Pr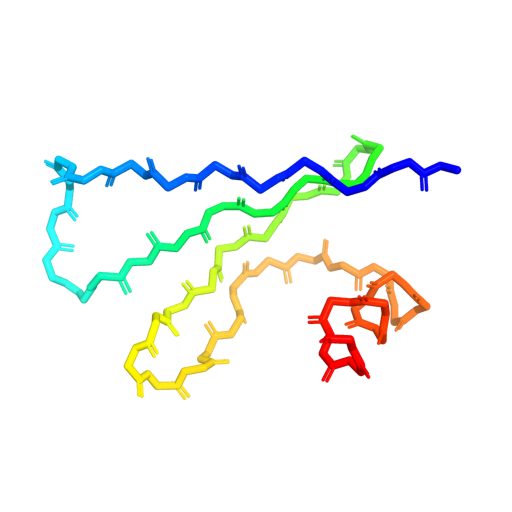otein AF-A0A496QR24-F1 (afdb_monomer_lite)

Secondary structure (DSSP, 8-state):
-PPEEEE-TTS-SSPEEEEEETTEEEEEETTT--EEE---HHHHHHHH--

Radius of gyration: 10.67 Å; chains: 1; bounding box: 24×19×30 Å

pLDDT: mean 73.8, std 9.38, range [48.72, 85.38]

Foldseek 3Di:
DDKDKAQDPPDDPPGWIWIDDPPWIWIARPPPRDIDGDDDPVVVCVVPVD

Sequence (50 aa):
MGIVIGIFPREHPPPHFHAVYGEYQVIVEIQSGVVHGDFPKRALRHILEE

Structure (mmCIF, N/CA/C/O backbone):
data_AF-A0A496QR24-F1
#
_entry.id   AF-A0A496QR24-F1
#
loop_
_atom_site.group_PDB
_atom_site.id
_atom_site.type_symbol
_atom_site.label_atom_id
_atom_site.label_alt_id
_atom_site.label_comp_id
_atom_site.label_asym_id
_atom_site.label_entity_id
_atom_site.label_seq_id
_atom_site.pdbx_PDB_ins_code
_atom_site.Cartn_x
_atom_site.Cartn_y
_atom_site.Cartn_z
_atom_site.occupancy
_atom_site.B_iso_or_equiv
_atom_site.auth_seq_id
_atom_site.auth_comp_id
_atom_site.auth_asym_i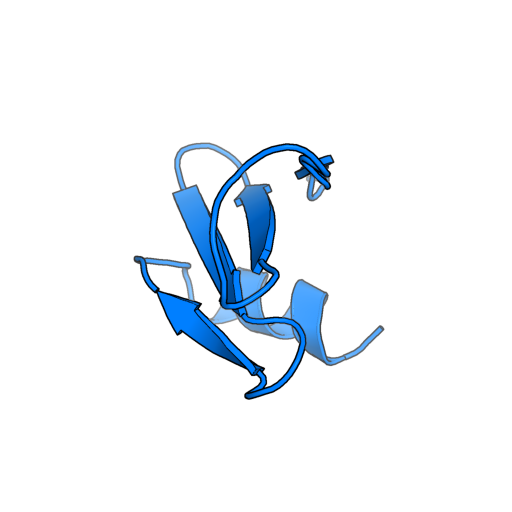d
_atom_site.auth_atom_id
_atom_site.pdbx_PDB_model_num
ATOM 1 N N . MET A 1 1 ? -13.570 -8.858 7.285 1.00 56.75 1 MET A N 1
ATOM 2 C CA . MET A 1 1 ? -13.459 -7.740 6.323 1.00 56.75 1 MET A CA 1
ATOM 3 C C . MET A 1 1 ? -12.245 -8.047 5.469 1.00 56.75 1 MET A C 1
ATOM 5 O O . MET A 1 1 ? -11.217 -8.366 6.049 1.00 56.75 1 MET A O 1
ATOM 9 N N . GLY A 1 2 ? -12.398 -8.117 4.149 1.00 69.50 2 GLY A N 1
ATOM 10 C CA . GLY A 1 2 ? -11.315 -8.515 3.245 1.00 69.50 2 GLY A CA 1
ATOM 11 C C . GLY A 1 2 ? -10.519 -7.311 2.752 1.00 69.50 2 GLY A C 1
ATOM 12 O O . GLY A 1 2 ? -11.032 -6.194 2.753 1.00 69.50 2 GLY A O 1
ATOM 13 N N . ILE A 1 3 ? -9.283 -7.553 2.330 1.00 73.94 3 ILE A N 1
ATOM 14 C CA . ILE A 1 3 ? -8.473 -6.594 1.580 1.00 73.94 3 ILE A CA 1
ATOM 15 C C . ILE A 1 3 ? -8.530 -7.033 0.120 1.00 73.94 3 ILE A C 1
ATOM 17 O O . ILE A 1 3 ? -8.294 -8.202 -0.183 1.00 73.94 3 ILE A O 1
ATOM 21 N N . VAL A 1 4 ? -8.871 -6.113 -0.777 1.00 78.00 4 VAL A N 1
ATOM 22 C CA . VAL A 1 4 ? -8.807 -6.365 -2.220 1.00 78.00 4 VAL A CA 1
ATOM 23 C C . VAL A 1 4 ? -7.485 -5.807 -2.727 1.00 78.00 4 VAL A C 1
ATOM 25 O O . VAL A 1 4 ? -7.234 -4.610 -2.587 1.00 78.00 4 VAL A O 1
ATOM 28 N N . ILE A 1 5 ? -6.649 -6.676 -3.299 1.00 76.38 5 ILE A N 1
ATOM 29 C CA . ILE A 1 5 ? -5.374 -6.301 -3.918 1.00 76.38 5 ILE A CA 1
ATOM 30 C C . ILE A 1 5 ? -5.554 -6.323 -5.435 1.00 76.38 5 ILE A C 1
ATOM 32 O O . ILE A 1 5 ? -5.870 -7.361 -6.018 1.00 76.38 5 ILE A O 1
ATOM 36 N N . GLY A 1 6 ? -5.359 -5.170 -6.069 1.00 76.12 6 GLY A N 1
ATOM 37 C CA . GLY A 1 6 ? -5.360 -5.013 -7.519 1.00 76.12 6 GLY A CA 1
ATOM 38 C C . GLY A 1 6 ? -3.954 -4.712 -8.026 1.00 76.12 6 GLY A C 1
ATOM 39 O O . GLY A 1 6 ? -3.362 -3.701 -7.649 1.00 76.12 6 GLY A O 1
ATOM 40 N N . ILE A 1 7 ? -3.428 -5.571 -8.900 1.00 68.75 7 ILE A N 1
ATOM 41 C CA . ILE A 1 7 ? -2.185 -5.315 -9.635 1.00 68.75 7 ILE A CA 1
ATOM 42 C C . ILE A 1 7 ? -2.580 -4.857 -11.037 1.00 68.75 7 ILE A C 1
ATOM 44 O O . ILE A 1 7 ? -3.169 -5.627 -11.796 1.00 68.75 7 ILE A O 1
ATOM 48 N N . PHE A 1 8 ? -2.258 -3.612 -11.385 1.00 67.19 8 PHE A N 1
ATOM 49 C CA . PHE A 1 8 ? -2.513 -3.054 -12.712 1.00 67.19 8 PHE A CA 1
ATOM 50 C C . PHE A 1 8 ? -1.190 -2.994 -13.489 1.00 67.19 8 PHE A C 1
ATOM 52 O O . PHE A 1 8 ? -0.404 -2.073 -13.298 1.00 67.19 8 PHE A O 1
ATOM 59 N N . PRO A 1 9 ? -0.902 -3.958 -14.381 1.00 55.81 9 PRO A N 1
ATOM 60 C CA . PRO A 1 9 ? 0.405 -4.072 -15.039 1.00 55.81 9 PRO A CA 1
ATOM 61 C C . PRO A 1 9 ? 0.671 -3.006 -16.119 1.00 55.81 9 PRO A C 1
ATOM 63 O O . PRO A 1 9 ? 1.622 -3.144 -16.885 1.00 55.81 9 PRO A O 1
ATOM 66 N N . ARG A 1 10 ? -0.180 -1.980 -16.250 1.00 57.22 10 ARG A N 1
ATOM 67 C CA . ARG A 1 10 ? -0.196 -1.077 -17.412 1.00 57.22 10 ARG A CA 1
ATOM 68 C C . ARG A 1 10 ? 0.249 0.358 -17.167 1.00 57.22 10 ARG A C 1
ATOM 70 O O . ARG A 1 10 ? 0.298 1.104 -18.140 1.00 57.22 10 ARG A O 1
ATOM 77 N N . GLU A 1 11 ? 0.618 0.747 -15.954 1.00 55.53 11 GLU A N 1
ATOM 78 C CA . GLU A 1 11 ? 0.928 2.150 -15.679 1.00 55.53 11 GLU A CA 1
ATOM 79 C C . GLU A 1 11 ? 2.314 2.322 -15.057 1.00 55.53 11 GLU A C 1
ATOM 81 O O . GLU A 1 11 ? 2.696 1.611 -14.137 1.00 55.53 11 GLU A O 1
ATOM 86 N N . HIS A 1 12 ? 3.052 3.226 -15.702 1.00 65.12 12 HIS A N 1
ATOM 87 C CA . HIS A 1 12 ? 4.308 3.909 -15.395 1.00 65.12 12 HIS A CA 1
ATOM 88 C C . HIS A 1 12 ? 5.209 3.436 -14.232 1.00 65.12 12 HIS A C 1
ATOM 90 O O . HIS A 1 12 ? 4.743 3.125 -13.142 1.00 65.12 12 HIS A O 1
ATOM 96 N N . PRO A 1 13 ? 6.545 3.489 -14.412 1.00 62.66 13 PRO A N 1
ATOM 97 C CA . PRO A 1 13 ? 7.474 3.284 -13.308 1.00 62.66 13 PRO A CA 1
ATOM 98 C C . PRO A 1 13 ? 7.298 4.365 -12.221 1.00 62.66 13 PRO A C 1
ATOM 100 O O . PRO A 1 13 ? 7.140 5.539 -12.566 1.00 62.66 13 PRO A O 1
ATOM 103 N N . PRO A 1 14 ? 7.399 3.996 -10.929 1.00 70.19 14 PRO A N 1
ATOM 104 C CA . PRO A 1 14 ? 7.694 2.655 -10.412 1.00 70.19 14 PRO A CA 1
ATOM 105 C C . PRO A 1 14 ? 6.467 1.709 -10.379 1.00 70.19 14 PRO A C 1
ATOM 107 O O . PRO A 1 14 ? 5.340 2.159 -10.171 1.00 70.19 14 PRO A O 1
ATOM 110 N N . PRO A 1 15 ? 6.673 0.381 -10.532 1.00 79.94 15 PRO A N 1
ATOM 111 C CA . PRO A 1 15 ? 5.608 -0.612 -10.386 1.00 79.94 15 PRO A CA 1
ATOM 112 C C . PRO A 1 15 ? 4.925 -0.503 -9.019 1.00 79.94 15 PRO A C 1
ATOM 114 O O . PRO A 1 15 ? 5.605 -0.501 -7.991 1.00 79.94 15 PRO A O 1
ATOM 117 N N . HIS A 1 16 ? 3.595 -0.455 -9.001 1.00 84.75 16 HIS A N 1
ATOM 118 C CA . HIS A 1 16 ? 2.800 -0.328 -7.782 1.00 84.75 16 HIS A CA 1
ATOM 119 C C . HIS A 1 16 ? 1.549 -1.217 -7.824 1.00 84.75 16 HIS A C 1
ATOM 121 O O . HIS A 1 16 ? 1.087 -1.614 -8.895 1.00 84.75 16 HIS A O 1
ATOM 127 N N . PHE A 1 17 ? 1.000 -1.547 -6.654 1.00 82.19 17 PHE A N 1
ATOM 128 C CA . PHE A 1 17 ? -0.302 -2.203 -6.522 1.00 82.19 17 PHE A CA 1
ATOM 129 C C . PHE A 1 17 ? -1.245 -1.372 -5.658 1.00 82.19 17 PHE A C 1
ATOM 131 O O . PHE A 1 17 ? -0.819 -0.601 -4.799 1.00 82.19 17 PHE A O 1
ATOM 138 N N . HIS A 1 18 ? -2.541 -1.535 -5.897 1.00 83.06 18 HIS A N 1
ATOM 139 C CA . HIS A 1 18 ? -3.590 -0.858 -5.150 1.00 83.06 18 HIS A CA 1
ATOM 140 C C . HIS A 1 18 ? -4.147 -1.822 -4.107 1.00 83.06 18 HIS A C 1
ATOM 142 O O . HIS A 1 18 ? -4.489 -2.960 -4.439 1.00 83.06 18 HIS A O 1
ATOM 148 N N . ALA A 1 19 ? -4.272 -1.366 -2.864 1.00 82.38 19 ALA A N 1
ATOM 149 C CA . ALA A 1 19 ? -4.967 -2.100 -1.814 1.00 82.38 19 ALA A CA 1
ATOM 150 C C . ALA A 1 19 ? -6.163 -1.287 -1.319 1.00 82.38 19 ALA A C 1
ATOM 152 O O . ALA A 1 19 ? -6.035 -0.107 -0.988 1.00 82.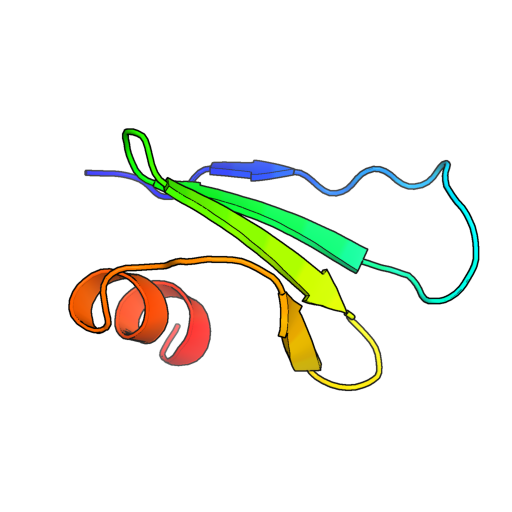38 19 ALA A O 1
ATOM 153 N N . VAL A 1 20 ? -7.329 -1.930 -1.271 1.00 81.69 20 VAL A N 1
ATOM 154 C CA . VAL A 1 20 ? -8.585 -1.319 -0.823 1.00 81.69 20 VAL A CA 1
ATOM 155 C C . VAL A 1 20 ? -9.121 -2.072 0.391 1.00 81.69 20 VAL A C 1
ATOM 157 O O . VAL A 1 20 ? -9.201 -3.304 0.384 1.00 81.69 20 VAL A O 1
ATOM 160 N N . TYR A 1 21 ? -9.506 -1.325 1.429 1.00 80.31 21 TYR A N 1
ATOM 161 C CA . TYR A 1 21 ? -10.147 -1.827 2.645 1.00 80.31 21 TYR A CA 1
ATOM 162 C C . TYR A 1 21 ? -11.313 -0.916 3.044 1.00 80.31 21 TYR A C 1
ATOM 164 O O . TYR A 1 21 ? -11.115 0.156 3.611 1.00 80.31 21 TYR A O 1
ATOM 172 N N . GLY A 1 22 ? -12.548 -1.341 2.771 1.00 81.81 22 GLY A N 1
ATOM 173 C CA . GLY A 1 22 ? -13.727 -0.500 2.999 1.00 81.81 22 GLY A CA 1
ATOM 174 C C . GLY A 1 22 ? -13.685 0.760 2.129 1.00 81.81 22 GLY A C 1
ATOM 175 O O . GLY A 1 22 ? -13.645 0.650 0.909 1.00 81.81 22 GLY A O 1
ATOM 176 N N . GLU A 1 23 ? -13.676 1.934 2.762 1.00 79.06 23 GLU A N 1
ATOM 177 C CA . GLU A 1 23 ? -13.559 3.245 2.096 1.00 79.06 23 GLU A CA 1
ATOM 178 C C . GLU A 1 23 ? -12.100 3.704 1.921 1.00 79.06 23 GLU A C 1
ATOM 180 O O . GLU A 1 23 ? -11.840 4.739 1.312 1.00 79.06 23 GLU A O 1
ATOM 185 N N . TYR A 1 24 ? -11.138 2.947 2.456 1.00 81.44 24 TYR A N 1
ATOM 186 C CA . TYR A 1 24 ? -9.720 3.288 2.407 1.00 81.44 24 TYR A CA 1
ATOM 187 C C . TYR A 1 24 ? -9.048 2.668 1.184 1.00 81.44 24 TYR A C 1
ATOM 189 O O . TYR A 1 24 ? -9.241 1.486 0.891 1.00 81.44 24 TYR A O 1
ATOM 197 N N . GLN A 1 25 ? -8.200 3.448 0.519 1.00 81.44 25 GLN A N 1
ATOM 198 C CA . GLN A 1 25 ? -7.388 3.018 -0.614 1.00 81.44 25 GLN A CA 1
ATOM 199 C C . GLN A 1 25 ? -5.944 3.483 -0.413 1.00 81.44 25 GLN A C 1
ATOM 201 O O . GLN A 1 25 ? -5.705 4.649 -0.099 1.00 81.44 25 GLN A O 1
ATOM 206 N N . VAL A 1 26 ? -4.989 2.583 -0.643 1.00 84.81 26 VAL A N 1
ATOM 207 C CA . VAL A 1 26 ? -3.557 2.900 -0.707 1.00 84.81 26 VAL A CA 1
ATOM 208 C C . VAL A 1 26 ? -2.926 2.379 -1.985 1.00 84.81 26 VAL A C 1
ATOM 210 O O . VAL A 1 26 ? -3.399 1.414 -2.591 1.00 84.81 26 VAL A O 1
ATOM 213 N N . ILE A 1 27 ? -1.831 3.025 -2.361 1.00 84.94 27 ILE A N 1
ATOM 214 C CA . ILE A 1 27 ? -0.939 2.620 -3.439 1.00 84.94 27 ILE A CA 1
ATOM 215 C C . ILE A 1 27 ? 0.382 2.216 -2.798 1.00 84.94 27 ILE A C 1
ATOM 217 O O . ILE A 1 27 ? 0.951 2.984 -2.025 1.00 84.94 27 ILE A O 1
ATOM 221 N N . VAL A 1 28 ? 0.864 1.018 -3.106 1.00 83.12 28 VAL A N 1
ATOM 222 C CA . VAL A 1 28 ? 2.129 0.501 -2.582 1.00 83.12 28 VAL A CA 1
ATOM 223 C C . VAL A 1 28 ? 3.097 0.309 -3.734 1.00 83.12 28 VAL A C 1
ATOM 225 O O . VAL A 1 28 ? 2.828 -0.459 -4.659 1.00 83.12 28 VAL A O 1
ATOM 228 N N . GLU A 1 29 ? 4.230 0.997 -3.676 1.00 85.38 29 GLU A N 1
ATOM 229 C CA . GLU A 1 29 ? 5.335 0.792 -4.605 1.00 85.38 29 GLU A CA 1
ATOM 230 C C . GLU A 1 29 ? 6.005 -0.561 -4.335 1.00 85.38 29 GLU A C 1
ATOM 232 O O . GLU A 1 29 ? 6.482 -0.828 -3.234 1.00 85.38 29 GLU A O 1
ATOM 237 N N . ILE A 1 30 ? 6.092 -1.415 -5.354 1.00 80.62 30 ILE A N 1
ATOM 238 C CA . ILE A 1 30 ? 6.602 -2.790 -5.220 1.00 80.62 30 ILE A CA 1
ATOM 239 C C . ILE A 1 30 ? 8.099 -2.799 -4.893 1.00 80.62 30 ILE A C 1
ATOM 241 O O . ILE A 1 30 ? 8.5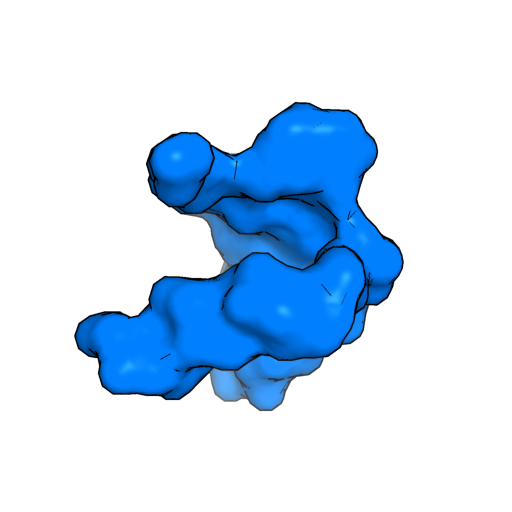68 -3.658 -4.153 1.00 80.62 30 ILE A O 1
ATOM 245 N N . GLN A 1 31 ? 8.863 -1.861 -5.458 1.00 81.62 31 GLN A N 1
ATOM 246 C CA . GLN A 1 31 ? 10.320 -1.846 -5.302 1.00 81.62 31 GLN A CA 1
ATOM 247 C C . GLN A 1 31 ? 10.777 -1.210 -3.987 1.00 81.62 31 GLN A C 1
ATOM 249 O O . GLN A 1 31 ? 11.730 -1.686 -3.379 1.00 81.62 31 GLN A O 1
ATOM 254 N N . SER A 1 32 ? 10.129 -0.124 -3.569 1.00 82.44 32 SER A N 1
ATOM 255 C CA . SER A 1 32 ? 10.532 0.661 -2.399 1.00 82.44 32 SER A CA 1
ATOM 256 C C . SER A 1 32 ? 9.729 0.308 -1.142 1.00 82.44 32 SER A C 1
ATOM 258 O O . SER A 1 32 ? 10.158 0.632 -0.037 1.00 82.44 32 SER A O 1
ATOM 260 N N . GLY A 1 33 ? 8.562 -0.331 -1.295 1.00 79.81 33 GLY A N 1
ATOM 261 C CA . GLY A 1 33 ? 7.609 -0.562 -0.210 1.00 79.81 33 GLY A CA 1
ATOM 262 C C . GLY A 1 33 ? 6.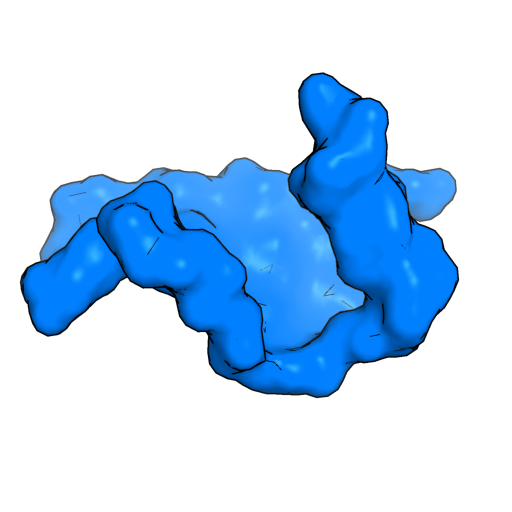925 0.716 0.285 1.00 79.81 33 GLY A C 1
ATOM 263 O O . GLY A 1 33 ? 6.245 0.685 1.310 1.00 79.81 33 GLY A O 1
ATOM 264 N N . VAL A 1 34 ? 7.109 1.848 -0.406 1.00 82.75 34 VAL A N 1
ATOM 265 C CA . VAL A 1 34 ? 6.487 3.120 -0.033 1.00 82.75 34 VAL A CA 1
ATOM 266 C C . VAL A 1 34 ? 4.978 3.010 -0.212 1.00 82.75 34 VAL A C 1
ATOM 268 O O . VAL A 1 34 ? 4.489 2.607 -1.267 1.00 82.75 34 VAL A O 1
ATOM 271 N N . VAL A 1 35 ? 4.247 3.386 0.836 1.00 83.12 35 VAL A N 1
ATOM 272 C CA . VAL A 1 35 ? 2.786 3.404 0.859 1.00 83.12 35 VAL A CA 1
ATOM 273 C C . VAL A 1 35 ? 2.312 4.845 0.734 1.00 83.12 35 VAL A C 1
ATOM 275 O O . VAL A 1 35 ? 2.650 5.690 1.562 1.00 83.12 35 VAL A O 1
ATOM 278 N N . HIS A 1 36 ? 1.496 5.109 -0.278 1.00 82.06 36 HIS A N 1
ATOM 279 C CA . HIS A 1 36 ? 0.834 6.387 -0.505 1.00 82.06 36 HIS A CA 1
ATOM 280 C C . HIS A 1 36 ? -0.661 6.249 -0.218 1.00 82.06 36 HIS A C 1
ATOM 282 O O . HIS A 1 36 ? -1.316 5.346 -0.742 1.00 82.06 36 HIS A O 1
ATOM 288 N N . GLY A 1 37 ? -1.207 7.161 0.585 1.00 78.12 37 GLY A N 1
ATOM 289 C CA . GLY A 1 37 ? -2.621 7.190 0.962 1.00 78.12 37 GLY A CA 1
ATOM 290 C C . GLY A 1 37 ? -2.847 6.993 2.459 1.00 78.12 37 GLY A C 1
ATOM 291 O O . GLY A 1 37 ? -1.909 6.807 3.233 1.00 78.12 37 GLY A O 1
ATOM 292 N N . ASP A 1 38 ? -4.114 7.047 2.856 1.00 71.75 38 ASP A N 1
ATOM 293 C CA . ASP A 1 38 ? -4.527 6.897 4.245 1.00 71.75 38 ASP A CA 1
ATOM 294 C C . ASP A 1 38 ? -5.123 5.509 4.457 1.00 71.75 38 ASP A C 1
ATOM 296 O O . ASP A 1 38 ? -6.172 5.159 3.912 1.00 71.75 38 ASP A O 1
ATOM 300 N N . PHE A 1 39 ? -4.445 4.713 5.276 1.00 73.50 39 PHE A N 1
ATOM 301 C CA . PHE A 1 39 ? -4.966 3.449 5.770 1.00 73.50 39 PHE A CA 1
ATOM 302 C C . PHE A 1 39 ? -5.001 3.501 7.294 1.00 73.50 39 PHE A C 1
ATOM 304 O O . PHE A 1 39 ? -4.003 3.871 7.924 1.00 73.50 39 PHE A O 1
ATOM 311 N N . PRO A 1 40 ? -6.100 3.078 7.937 1.00 75.31 40 PRO A N 1
ATOM 312 C CA . PRO A 1 40 ? -6.113 2.963 9.382 1.00 75.31 40 PRO A CA 1
ATOM 313 C C . PRO A 1 40 ? -5.012 1.981 9.799 1.00 75.31 40 PRO A C 1
ATOM 315 O O . PRO A 1 40 ? -4.911 0.883 9.249 1.00 75.31 40 PRO A O 1
ATOM 318 N N . LYS A 1 41 ? -4.193 2.358 10.792 1.00 71.62 41 LYS A N 1
ATOM 319 C CA . LYS A 1 41 ? -3.011 1.585 11.244 1.00 71.62 41 LYS A CA 1
ATOM 320 C C . LYS A 1 41 ? -3.290 0.090 11.445 1.00 71.62 41 LYS A C 1
ATOM 322 O O . LYS A 1 41 ? -2.424 -0.744 11.208 1.00 71.62 41 LYS A O 1
ATOM 327 N N . ARG A 1 42 ? -4.512 -0.250 11.866 1.00 70.88 42 ARG A N 1
ATOM 328 C CA . ARG A 1 42 ? -4.967 -1.630 12.068 1.00 70.88 42 ARG A CA 1
ATOM 329 C C . ARG A 1 42 ? -5.080 -2.432 10.764 1.00 70.88 42 ARG A C 1
ATOM 331 O O . ARG A 1 42 ? -4.788 -3.617 10.774 1.00 70.88 42 ARG A O 1
ATOM 338 N N . ALA A 1 43 ? -5.489 -1.803 9.666 1.00 68.00 43 ALA A N 1
ATOM 339 C CA . ALA A 1 43 ? -5.585 -2.448 8.358 1.00 68.00 43 ALA A CA 1
ATOM 340 C C . ALA A 1 43 ? -4.216 -2.536 7.662 1.00 68.00 43 ALA A C 1
ATOM 34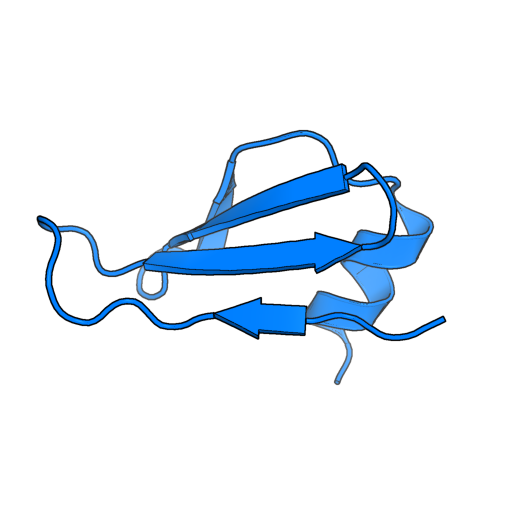2 O O . ALA A 1 43 ? -3.936 -3.530 7.005 1.00 68.00 43 ALA A O 1
ATOM 343 N N . LEU A 1 44 ? -3.333 -1.549 7.875 1.00 68.19 44 LEU A N 1
ATOM 344 C CA . LEU A 1 44 ? -1.953 -1.556 7.357 1.00 68.19 44 LEU A CA 1
ATOM 345 C C . LEU A 1 44 ? -1.169 -2.763 7.878 1.00 68.19 44 LEU A C 1
ATOM 347 O O . LEU A 1 44 ? -0.441 -3.419 7.142 1.00 68.19 44 LEU A O 1
ATOM 351 N N . ARG A 1 45 ? -1.384 -3.094 9.152 1.00 69.12 45 ARG A N 1
ATOM 352 C CA . ARG A 1 45 ? -0.769 -4.247 9.801 1.00 69.12 45 ARG A CA 1
ATOM 353 C C . ARG A 1 45 ? -1.196 -5.588 9.184 1.00 69.12 45 ARG A C 1
ATOM 355 O O . ARG A 1 45 ? -0.372 -6.481 9.092 1.00 69.12 45 ARG A O 1
ATOM 362 N N . HIS A 1 46 ? -2.430 -5.702 8.686 1.00 66.00 46 HIS A N 1
ATOM 363 C CA . HIS A 1 46 ? -2.886 -6.899 7.967 1.00 66.00 46 HIS A CA 1
ATOM 364 C C . HIS A 1 46 ? -2.288 -7.051 6.560 1.00 66.00 46 HIS A C 1
ATOM 366 O O . HIS A 1 46 ? -2.311 -8.150 6.027 1.00 66.00 46 HIS A O 1
ATOM 372 N N . ILE A 1 47 ? -1.783 -5.971 5.953 1.00 64.25 47 ILE A N 1
ATOM 373 C CA . ILE A 1 47 ? -1.139 -6.008 4.628 1.00 64.25 47 ILE A CA 1
ATOM 374 C C . ILE A 1 47 ? 0.355 -6.350 4.738 1.00 64.25 47 ILE A C 1
ATOM 376 O O . ILE A 1 47 ? 0.918 -6.893 3.797 1.00 64.25 47 ILE A O 1
ATOM 380 N N . LEU A 1 48 ? 1.002 -6.003 5.857 1.00 63.78 48 LEU A N 1
ATOM 381 C CA . LEU A 1 48 ? 2.456 -6.121 6.028 1.00 63.78 48 LEU A CA 1
ATOM 382 C C . LEU A 1 48 ? 2.910 -7.350 6.841 1.00 63.78 48 LEU A C 1
ATOM 384 O O . LEU A 1 48 ? 4.103 -7.641 6.834 1.00 63.78 48 LEU A O 1
ATOM 388 N N . GLU A 1 49 ? 2.017 -8.022 7.580 1.00 58.97 49 GLU A N 1
ATOM 389 C CA . GLU A 1 49 ? 2.368 -9.165 8.452 1.00 58.97 49 GLU A CA 1
ATOM 390 C C . GLU A 1 49 ? 2.052 -10.559 7.857 1.00 58.97 49 GLU A C 1
ATOM 392 O O . GLU A 1 49 ? 2.488 -11.547 8.443 1.00 58.97 49 GLU A O 1
ATOM 397 N N . GLU A 1 50 ? 1.358 -10.659 6.715 1.00 48.72 50 GLU A N 1
ATOM 398 C CA . GLU A 1 50 ? 1.043 -11.928 6.014 1.00 48.72 50 GLU A CA 1
ATOM 399 C C . GLU A 1 50 ? 1.770 -12.016 4.663 1.00 48.72 50 GLU A C 1
ATOM 401 O O . GLU A 1 50 ? 2.184 -13.135 4.282 1.00 48.72 50 GLU A O 1
#